Protein AF-A0A7C3M4R8-F1 (afdb_monomer_lite)

pLDDT: mean 96.0, std 2.29, range [84.12, 98.12]

Secondary structure (DSSP, 8-state):
-HHHHHHTT---SSHHHHHHHTTPPP---PPPTT-----SHHHHHHHHHHHHHTT-

Sequence (56 aa):
AYEKAYQDRFYGTDDSSLVERLGYRVKVIEGEYTNLKITTREDLLLARRYLELLGL

Radius of gyration: 16.69 Å; chains: 1; bounding box: 30×25×42 Å

Structure (mmCIF, N/CA/C/O backbone):
data_AF-A0A7C3M4R8-F1
#
_entry.id   AF-A0A7C3M4R8-F1
#
loop_
_atom_site.group_PDB
_atom_site.id
_atom_site.type_symbol
_atom_site.label_atom_id
_atom_site.label_alt_id
_atom_site.label_comp_id
_atom_site.label_asym_id
_atom_site.label_entity_id
_atom_site.label_seq_id
_atom_site.pdbx_PDB_ins_code
_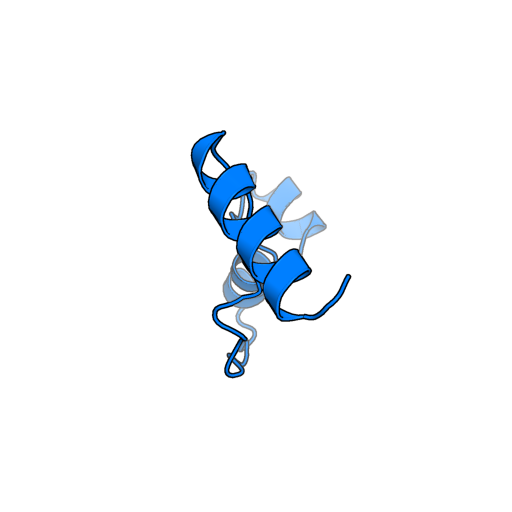atom_site.Cartn_x
_atom_site.Cartn_y
_atom_site.Cartn_z
_atom_site.occupancy
_atom_site.B_iso_or_equiv
_atom_site.auth_seq_id
_atom_site.auth_comp_id
_atom_site.auth_asym_id
_atom_site.auth_atom_id
_atom_site.pdbx_PDB_model_num
ATOM 1 N N . ALA A 1 1 ? -17.474 2.738 6.210 1.00 93.94 1 ALA A N 1
ATOM 2 C CA . ALA A 1 1 ? -16.037 2.717 6.561 1.00 93.94 1 ALA A CA 1
ATOM 3 C C . ALA A 1 1 ? -15.455 4.130 6.580 1.00 93.94 1 ALA A C 1
ATOM 5 O O . ALA A 1 1 ? -15.112 4.606 7.653 1.00 93.94 1 ALA A O 1
ATOM 6 N N . TYR A 1 2 ? -15.457 4.836 5.445 1.00 96.31 2 TYR A N 1
ATOM 7 C CA . TYR A 1 2 ? -14.935 6.204 5.315 1.00 96.31 2 TYR A CA 1
ATOM 8 C C . TYR A 1 2 ? -15.502 7.232 6.304 1.00 96.31 2 TYR A C 1
ATOM 10 O O . TYR A 1 2 ? -14.733 7.906 6.981 1.00 96.31 2 TYR A O 1
ATOM 18 N N . GLU A 1 3 ? -16.827 7.326 6.443 1.00 97.50 3 GLU A N 1
ATOM 19 C CA . GLU A 1 3 ? -17.455 8.290 7.362 1.00 97.50 3 GLU A CA 1
ATOM 20 C C . GLU A 1 3 ? -17.014 8.074 8.818 1.00 97.50 3 GLU A C 1
ATOM 22 O O . GLU A 1 3 ? -16.628 9.017 9.505 1.00 97.50 3 GLU A O 1
ATOM 27 N N . LYS A 1 4 ? -16.986 6.813 9.267 1.00 97.06 4 LYS A N 1
ATOM 28 C CA . LYS A 1 4 ? -16.524 6.453 10.611 1.00 97.06 4 LYS A CA 1
ATOM 29 C C . LYS A 1 4 ? -15.043 6.787 10.813 1.00 97.06 4 LYS A C 1
ATOM 31 O O . LYS A 1 4 ? -14.680 7.312 11.858 1.00 97.06 4 LYS A O 1
ATOM 36 N N . ALA A 1 5 ? -14.200 6.534 9.810 1.00 97.25 5 ALA A N 1
ATOM 37 C CA . ALA A 1 5 ? -12.788 6.905 9.851 1.00 97.25 5 ALA A CA 1
ATOM 38 C C . ALA A 1 5 ? -12.602 8.428 9.968 1.00 97.25 5 ALA A C 1
ATOM 40 O O . ALA A 1 5 ? -11.824 8.884 10.801 1.00 97.25 5 ALA A O 1
ATOM 41 N N . TYR A 1 6 ? -13.381 9.214 9.217 1.00 97.19 6 TYR A N 1
ATOM 42 C CA . TYR A 1 6 ? -13.363 10.675 9.296 1.00 97.19 6 TYR A CA 1
ATOM 43 C C . TYR A 1 6 ? -13.792 11.190 10.680 1.00 97.19 6 TYR A C 1
ATOM 45 O O . TYR A 1 6 ? -13.087 12.001 11.282 1.00 97.19 6 TYR A O 1
ATOM 53 N N . GLN A 1 7 ? -14.904 10.677 11.220 1.00 97.94 7 GLN A N 1
ATOM 54 C CA . GLN A 1 7 ? -15.399 11.023 12.561 1.00 97.94 7 GLN A CA 1
ATOM 55 C C . GLN A 1 7 ? -14.379 10.685 13.659 1.00 97.94 7 GLN A C 1
ATOM 57 O O . GLN A 1 7 ? -14.162 11.478 14.574 1.00 97.94 7 GLN A O 1
ATOM 62 N N . ASP A 1 8 ? -13.711 9.538 13.535 1.00 97.44 8 ASP A N 1
ATOM 63 C CA . ASP A 1 8 ? -12.704 9.062 14.486 1.00 97.44 8 ASP A CA 1
ATOM 64 C C . ASP A 1 8 ? -11.316 9.707 14.275 1.00 97.44 8 ASP A C 1
ATOM 66 O O . ASP A 1 8 ? -10.376 9.373 14.997 1.00 97.44 8 ASP A O 1
ATOM 70 N N . ARG A 1 9 ? -11.161 10.606 13.287 1.00 96.44 9 ARG A N 1
ATOM 71 C CA . ARG A 1 9 ? -9.870 11.180 12.846 1.00 96.44 9 ARG A CA 1
ATOM 72 C C . ARG A 1 9 ? -8.812 10.115 12.538 1.00 96.44 9 ARG A C 1
ATOM 74 O O . ARG A 1 9 ? -7.623 10.297 12.797 1.00 96.44 9 ARG A O 1
ATOM 81 N N . PHE A 1 10 ? -9.260 8.997 11.987 1.00 96.69 10 PHE A N 1
ATOM 82 C CA . PHE A 1 10 ? -8.423 7.888 11.568 1.00 96.69 10 PHE A CA 1
ATOM 83 C C . PHE A 1 10 ? -8.136 7.976 10.068 1.00 96.69 10 PHE A C 1
ATOM 85 O O . PHE A 1 10 ? -9.055 8.108 9.261 1.00 96.69 10 PHE A O 1
ATOM 92 N N . TYR A 1 11 ? -6.864 7.840 9.697 1.00 94.12 11 TYR A N 1
ATOM 93 C CA . TYR A 1 11 ? -6.425 7.799 8.305 1.00 94.12 11 TYR A CA 1
ATOM 94 C C . TYR A 1 11 ? -5.887 6.404 7.996 1.00 94.12 11 TYR A C 1
ATOM 96 O O . TYR A 1 11 ? -4.797 6.043 8.435 1.00 94.12 11 TYR A O 1
ATOM 104 N N . GLY A 1 12 ? -6.682 5.618 7.271 1.00 94.44 12 GLY A N 1
ATOM 105 C CA . GLY A 1 12 ? -6.236 4.341 6.719 1.00 94.44 12 GLY A CA 1
ATOM 106 C C . GLY A 1 12 ? -5.333 4.551 5.507 1.00 94.44 12 GLY A C 1
ATOM 107 O O . GLY A 1 12 ? -5.448 5.552 4.799 1.00 94.44 12 GLY A O 1
ATOM 108 N N . THR A 1 13 ? -4.435 3.602 5.270 1.00 94.88 13 THR A N 1
ATOM 109 C CA . THR A 1 13 ? -3.542 3.587 4.098 1.00 94.88 13 THR A CA 1
ATOM 110 C C . THR A 1 13 ? -4.212 3.029 2.849 1.00 94.88 13 THR A C 1
ATOM 112 O O . THR A 1 13 ? -3.777 3.306 1.732 1.00 94.88 13 THR A O 1
ATOM 115 N N . ASP A 1 14 ? -5.262 2.243 3.054 1.00 96.50 14 ASP A N 1
ATOM 116 C CA . ASP A 1 14 ? -6.040 1.545 2.043 1.00 96.50 14 ASP A CA 1
ATOM 117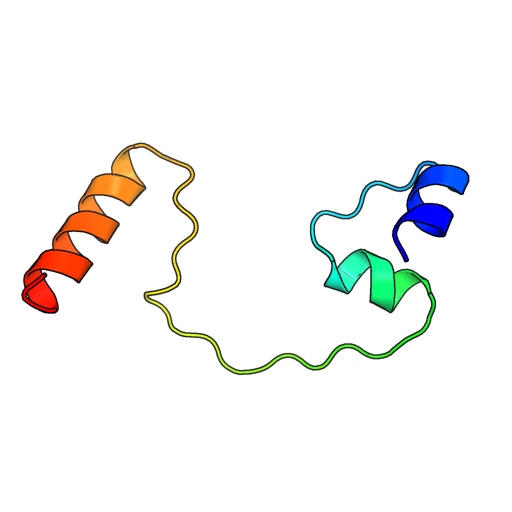 C C . ASP A 1 14 ? -7.447 1.252 2.585 1.00 96.50 14 ASP A C 1
ATOM 119 O O . ASP A 1 14 ? -7.704 1.299 3.793 1.00 96.50 14 ASP A O 1
ATOM 123 N N . ASP A 1 15 ? -8.359 0.920 1.685 1.00 97.12 15 ASP A N 1
ATOM 124 C CA . ASP A 1 15 ? -9.763 0.666 1.991 1.00 97.12 15 ASP A CA 1
ATOM 125 C C . ASP A 1 15 ? -9.964 -0.544 2.908 1.00 97.12 15 ASP A C 1
ATOM 127 O O . ASP A 1 15 ? -10.865 -0.534 3.753 1.00 97.12 15 ASP A O 1
ATOM 131 N N . SER A 1 16 ? -9.118 -1.570 2.774 1.00 97.75 16 SER A N 1
ATOM 132 C CA . SER A 1 16 ? -9.211 -2.791 3.577 1.00 97.75 16 SER A CA 1
ATOM 133 C C . SER A 1 16 ? -9.004 -2.462 5.049 1.00 97.75 16 SER A C 1
ATOM 135 O O . SER A 1 16 ? -9.831 -2.849 5.873 1.00 97.75 16 SER A O 1
ATOM 137 N N . SER A 1 17 ? -8.009 -1.630 5.368 1.00 97.12 17 SER A N 1
ATOM 138 C CA . SER A 1 17 ? -7.749 -1.171 6.738 1.00 97.12 17 SER A CA 1
ATOM 139 C C . SER A 1 17 ? -8.955 -0.455 7.372 1.00 97.12 17 SER A C 1
ATOM 141 O O . SER A 1 17 ? -9.227 -0.602 8.568 1.00 97.12 17 SER A O 1
ATOM 143 N N . LEU A 1 18 ? -9.735 0.290 6.575 1.00 97.88 18 LEU A N 1
ATOM 144 C CA . LEU A 1 18 ? -10.943 0.972 7.049 1.00 97.88 18 LEU A CA 1
ATOM 145 C C . LEU A 1 18 ? -12.073 -0.019 7.351 1.00 97.88 18 LEU A C 1
ATOM 147 O O . LEU A 1 18 ? -12.859 0.200 8.275 1.00 97.88 18 LEU A O 1
ATOM 151 N N . VAL A 1 19 ? -12.184 -1.081 6.553 1.00 97.81 19 VAL A N 1
ATOM 152 C CA . VAL A 1 19 ? -13.201 -2.131 6.697 1.00 97.81 19 VAL A CA 1
ATOM 153 C C . VAL A 1 19 ? -12.870 -3.055 7.869 1.00 97.81 19 VAL A C 1
ATOM 155 O O . VAL A 1 19 ? -13.748 -3.338 8.685 1.00 97.81 19 VAL A O 1
ATOM 158 N N . GLU A 1 20 ? -11.607 -3.453 8.013 1.00 97.62 20 GLU A N 1
ATOM 159 C CA . GLU A 1 20 ? -11.122 -4.280 9.124 1.00 97.62 20 GLU A CA 1
ATOM 160 C C . GLU A 1 20 ? -11.310 -3.590 10.475 1.00 97.62 20 GLU A C 1
ATOM 162 O O . GLU A 1 20 ? -11.773 -4.209 11.434 1.00 97.62 20 GLU A O 1
ATOM 167 N N . ARG A 1 21 ? -11.050 -2.276 10.549 1.00 95.75 21 ARG A N 1
ATOM 168 C CA . ARG A 1 21 ? -11.273 -1.469 11.761 1.00 95.75 21 ARG A CA 1
ATOM 169 C C . ARG A 1 21 ? -12.728 -1.499 12.243 1.00 95.75 21 ARG A C 1
ATOM 171 O O . ARG A 1 21 ? -12.977 -1.346 13.437 1.00 95.75 21 ARG A O 1
ATOM 178 N N . LEU A 1 22 ? -13.690 -1.694 11.341 1.00 96.81 22 LEU A N 1
ATOM 179 C CA . LEU A 1 22 ? -15.107 -1.842 11.688 1.00 96.81 22 LEU A CA 1
ATOM 180 C C . LEU A 1 22 ? -15.474 -3.259 12.173 1.00 96.81 22 LEU A C 1
ATOM 182 O O . LEU A 1 22 ? -16.644 -3.515 12.448 1.00 96.81 22 LEU A O 1
ATOM 186 N N . GLY A 1 23 ? -14.504 -4.172 12.280 1.00 97.31 23 GLY A N 1
ATOM 187 C CA . GLY A 1 23 ? -14.697 -5.553 12.726 1.00 97.31 23 GLY A CA 1
ATOM 188 C C . GLY A 1 23 ? -15.092 -6.530 11.615 1.00 97.31 23 GLY A C 1
ATOM 189 O O . GLY A 1 23 ? -15.378 -7.694 11.899 1.00 97.31 23 GLY A O 1
ATOM 190 N N . TYR A 1 24 ? -15.110 -6.088 10.355 1.00 98.06 24 TYR A N 1
ATOM 191 C CA . TYR A 1 24 ? -15.386 -6.964 9.218 1.00 98.06 24 TYR A CA 1
ATOM 192 C C . TYR A 1 24 ? -14.129 -7.713 8.776 1.00 98.06 24 TYR A C 1
ATOM 194 O O . TYR A 1 24 ? -13.009 -7.230 8.913 1.00 98.06 24 TYR A O 1
ATOM 202 N N . ARG A 1 25 ? -14.322 -8.903 8.202 1.00 97.75 25 ARG A N 1
ATOM 203 C CA . ARG A 1 25 ? -13.230 -9.686 7.616 1.00 97.75 25 ARG A CA 1
ATOM 204 C C . ARG A 1 25 ? -13.010 -9.272 6.165 1.00 97.75 25 ARG A C 1
ATOM 206 O O . ARG A 1 25 ? -13.956 -9.296 5.380 1.00 97.75 25 ARG A O 1
ATOM 213 N N . VAL A 1 26 ? -11.765 -8.975 5.809 1.00 97.94 26 VAL A N 1
ATOM 214 C CA . VAL A 1 26 ? -11.329 -8.804 4.418 1.00 97.94 26 VAL A CA 1
ATOM 215 C C . VAL A 1 26 ? -10.690 -10.103 3.931 1.00 97.94 26 VAL A C 1
ATOM 217 O O . VAL A 1 26 ? -10.038 -10.819 4.691 1.00 97.94 26 VAL A O 1
ATOM 220 N N . LYS A 1 27 ? -10.912 -10.442 2.658 1.00 98.06 27 LYS A N 1
ATOM 221 C CA . LYS A 1 27 ? -10.285 -11.593 2.007 1.00 98.06 27 LYS A CA 1
ATOM 222 C C . LYS A 1 27 ? -9.180 -11.103 1.079 1.00 98.06 27 LYS A C 1
ATOM 224 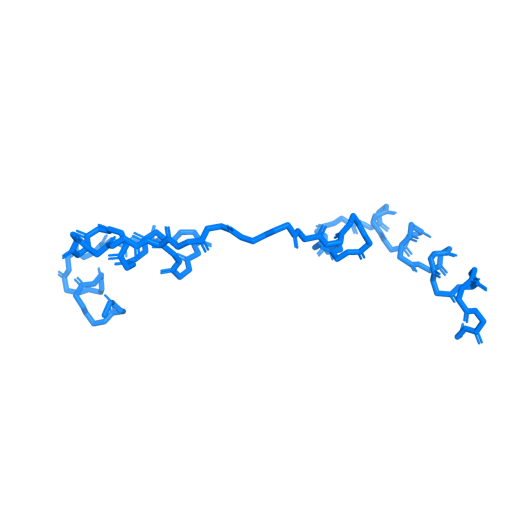O O . LYS A 1 27 ? -9.452 -10.331 0.166 1.00 98.06 27 LYS A O 1
ATOM 229 N N . VAL A 1 28 ? -7.967 -11.603 1.285 1.00 97.00 28 VAL A N 1
ATOM 230 C CA . VAL A 1 28 ? -6.846 -11.406 0.359 1.00 97.00 28 VAL A CA 1
ATOM 231 C C . VAL A 1 28 ? -6.959 -12.422 -0.777 1.00 97.00 28 VAL A C 1
ATOM 233 O O . VAL A 1 28 ? -7.238 -13.600 -0.536 1.00 97.00 28 VAL A O 1
A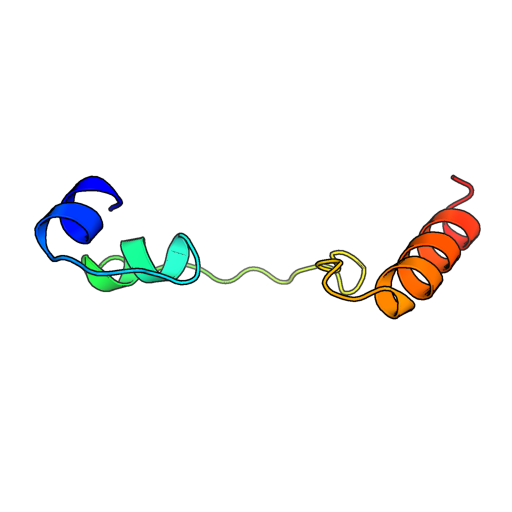TOM 236 N N . ILE A 1 29 ? -6.776 -11.954 -2.008 1.00 97.62 29 ILE A N 1
ATOM 237 C CA . ILE A 1 29 ? -6.725 -12.770 -3.224 1.00 97.62 29 ILE A CA 1
ATOM 238 C C . ILE A 1 29 ? -5.342 -12.585 -3.840 1.00 97.62 29 ILE A C 1
ATOM 240 O O . ILE A 1 29 ? -4.786 -11.490 -3.758 1.00 97.62 29 ILE A O 1
ATOM 244 N N . GLU A 1 30 ? -4.803 -13.650 -4.432 1.00 98.00 30 GLU A N 1
ATOM 245 C CA . GLU A 1 30 ? -3.518 -13.594 -5.129 1.00 98.00 30 GLU A CA 1
ATOM 246 C C . GLU A 1 30 ? -3.563 -12.522 -6.222 1.00 98.00 30 GLU A C 1
ATOM 248 O O . GLU A 1 30 ? -4.480 -12.499 -7.048 1.00 98.00 30 GLU A O 1
ATOM 253 N N . GLY A 1 31 ? -2.601 -11.604 -6.169 1.00 96.00 31 GLY A N 1
ATOM 254 C CA . GLY A 1 31 ? -2.458 -10.522 -7.131 1.00 96.00 31 GLY A CA 1
ATOM 255 C C . GLY A 1 31 ? -1.400 -10.835 -8.181 1.00 96.00 31 GLY A C 1
ATOM 256 O O . GLY A 1 31 ? -0.602 -11.755 -8.039 1.00 96.00 31 GLY A O 1
ATOM 257 N N . GLU A 1 32 ? -1.365 -10.018 -9.225 1.00 94.69 32 GLU A N 1
ATOM 258 C CA . GLU A 1 32 ? -0.316 -10.088 -10.238 1.00 94.69 32 GLU A CA 1
ATOM 259 C C . GLU A 1 32 ? 0.910 -9.283 -9.799 1.00 94.69 32 GLU A C 1
ATOM 261 O O . GLU A 1 32 ? 0.787 -8.119 -9.410 1.00 94.69 3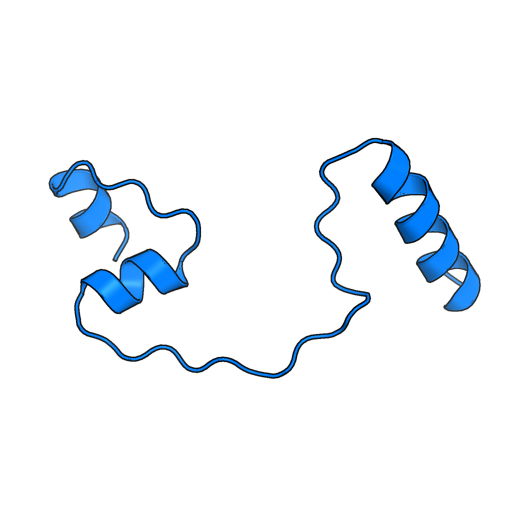2 GLU A O 1
ATOM 266 N N . TYR A 1 33 ? 2.108 -9.855 -9.947 1.00 91.31 33 TYR A N 1
ATOM 267 C CA . TYR A 1 33 ? 3.369 -9.139 -9.693 1.00 91.31 33 TYR A CA 1
ATOM 268 C C . TYR A 1 33 ? 3.536 -7.893 -10.575 1.00 91.31 33 TYR A C 1
ATOM 270 O O . TYR A 1 33 ? 4.238 -6.954 -10.206 1.00 91.31 33 TYR A O 1
ATOM 278 N N . THR A 1 34 ? 2.888 -7.874 -11.740 1.00 92.69 34 THR A N 1
ATOM 279 C CA . THR A 1 34 ? 2.912 -6.756 -12.689 1.00 92.69 34 THR A CA 1
ATOM 280 C C . THR A 1 34 ? 1.935 -5.633 -12.330 1.00 92.69 34 THR A C 1
ATOM 282 O O . THR A 1 34 ? 2.012 -4.563 -12.933 1.00 92.69 34 THR A O 1
ATOM 285 N N . ASN A 1 35 ? 1.060 -5.815 -11.329 1.00 93.69 35 ASN A N 1
ATOM 286 C CA . ASN A 1 35 ? 0.173 -4.770 -10.807 1.00 93.69 35 ASN A CA 1
ATOM 287 C C . ASN A 1 35 ? 0.938 -3.807 -9.878 1.00 93.69 35 ASN A C 1
ATOM 289 O O . ASN A 1 35 ? 0.680 -3.698 -8.677 1.00 93.69 35 ASN A O 1
ATOM 293 N N . LEU A 1 36 ? 1.948 -3.150 -10.440 1.00 94.25 36 LEU A N 1
ATOM 294 C CA . LEU A 1 36 ? 2.874 -2.301 -9.711 1.00 94.25 36 LEU A CA 1
ATOM 295 C C . LEU A 1 36 ? 2.264 -0.919 -9.448 1.00 94.25 36 LEU A C 1
ATOM 297 O O . LEU A 1 36 ? 1.805 -0.232 -10.363 1.00 94.25 36 LEU A O 1
ATOM 301 N N . LYS A 1 37 ? 2.362 -0.446 -8.204 1.00 96.06 37 LYS A N 1
ATOM 302 C CA . LYS A 1 37 ? 2.145 0.968 -7.884 1.00 96.06 37 LYS A CA 1
ATOM 303 C C . LYS A 1 37 ? 3.393 1.769 -8.264 1.00 96.06 37 LYS A C 1
ATOM 305 O O . LYS A 1 37 ? 4.426 1.632 -7.620 1.00 96.06 37 LYS A O 1
ATOM 310 N N . ILE A 1 38 ? 3.285 2.634 -9.271 1.00 97.31 38 ILE A N 1
ATOM 311 C CA . ILE A 1 38 ? 4.363 3.557 -9.656 1.00 97.31 38 ILE A CA 1
ATOM 312 C C . ILE A 1 38 ? 4.456 4.666 -8.600 1.00 97.31 38 ILE A C 1
ATOM 314 O O . ILE A 1 38 ? 3.537 5.470 -8.445 1.00 97.31 38 ILE A O 1
ATOM 318 N N . THR A 1 39 ? 5.558 4.701 -7.859 1.00 97.38 39 THR A N 1
ATOM 319 C CA . THR A 1 39 ? 5.815 5.667 -6.776 1.00 97.38 39 THR A CA 1
ATOM 320 C C . THR A 1 39 ? 7.122 6.434 -6.952 1.00 97.38 39 THR A C 1
ATOM 322 O O . THR A 1 39 ? 7.296 7.496 -6.354 1.00 97.38 39 THR A O 1
ATOM 325 N N . THR A 1 40 ? 8.014 5.933 -7.803 1.00 98.12 40 THR A N 1
ATOM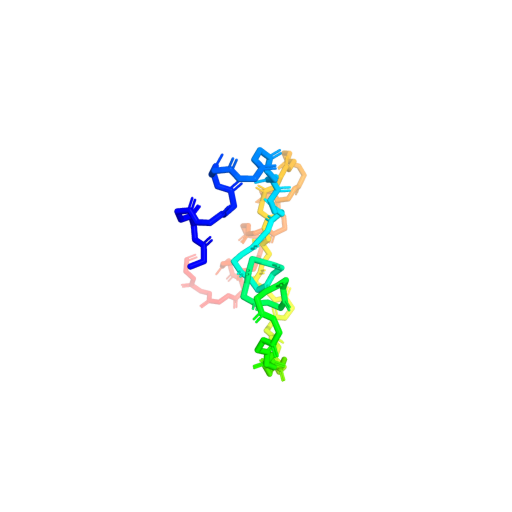 326 C CA . THR A 1 40 ? 9.318 6.515 -8.121 1.00 98.12 40 THR A CA 1
ATOM 327 C C . THR A 1 40 ? 9.490 6.683 -9.630 1.00 98.12 40 THR A C 1
ATOM 329 O O . THR A 1 40 ? 8.666 6.236 -10.432 1.00 98.12 40 THR A O 1
ATOM 332 N N . ARG A 1 41 ? 10.562 7.365 -10.047 1.00 97.38 41 ARG A N 1
ATOM 333 C CA . ARG A 1 41 ? 10.870 7.510 -11.477 1.00 97.38 41 ARG A CA 1
ATOM 334 C C . ARG A 1 41 ? 11.405 6.206 -12.058 1.00 97.38 41 ARG A C 1
ATOM 336 O O . ARG A 1 41 ? 11.159 5.909 -13.221 1.00 97.38 41 ARG A O 1
ATOM 343 N N . GLU A 1 42 ? 12.108 5.434 -11.247 1.00 97.12 42 GLU A N 1
ATOM 344 C CA . GLU A 1 42 ? 12.681 4.140 -11.584 1.00 97.12 42 GLU A CA 1
ATOM 345 C C . GLU A 1 42 ? 11.577 3.118 -11.898 1.00 97.12 42 GLU A C 1
ATOM 347 O O . GLU A 1 42 ? 11.709 2.353 -12.854 1.00 97.12 42 GLU A O 1
ATOM 352 N N . ASP A 1 43 ? 10.437 3.188 -11.198 1.00 97.25 43 ASP A N 1
ATOM 353 C CA . ASP A 1 43 ? 9.257 2.351 -11.467 1.00 97.25 43 ASP A CA 1
ATOM 354 C C . ASP A 1 43 ? 8.738 2.513 -12.909 1.00 97.25 43 ASP A C 1
ATOM 356 O O . ASP A 1 43 ? 8.238 1.556 -13.503 1.00 97.25 43 ASP A O 1
ATOM 360 N N . LEU A 1 44 ? 8.894 3.697 -13.520 1.00 97.31 44 LEU A N 1
ATOM 361 C CA . LEU A 1 44 ? 8.474 3.940 -14.908 1.00 97.31 44 LEU A CA 1
ATOM 362 C C . LEU A 1 44 ? 9.281 3.116 -15.913 1.00 97.31 44 LEU A C 1
ATOM 364 O O . LEU A 1 44 ? 8.748 2.729 -16.954 1.00 97.31 44 LEU A O 1
ATOM 368 N N . LEU A 1 45 ? 10.560 2.857 -15.625 1.00 96.44 45 LEU A N 1
ATOM 369 C CA . LEU A 1 45 ? 11.399 2.022 -16.482 1.00 96.44 45 LEU A CA 1
ATOM 370 C C . LEU A 1 45 ? 10.873 0.588 -16.472 1.00 96.44 45 LEU A C 1
ATOM 372 O O . LEU A 1 45 ? 10.696 -0.001 -17.536 1.00 96.44 45 LEU A O 1
ATOM 376 N N . LEU A 1 46 ? 10.561 0.061 -15.287 1.00 95.06 46 LEU A N 1
ATOM 377 C CA . LEU A 1 46 ? 10.014 -1.282 -15.125 1.00 95.06 46 LEU A CA 1
ATOM 378 C C . LEU A 1 46 ? 8.629 -1.412 -15.779 1.00 95.06 46 LEU A C 1
ATOM 380 O O . LEU A 1 46 ? 8.410 -2.333 -16.564 1.00 95.06 46 LEU A O 1
ATOM 384 N N . ALA A 1 47 ? 7.729 -0.455 -15.535 1.00 95.94 47 ALA A N 1
ATOM 385 C CA . ALA A 1 47 ? 6.395 -0.438 -16.134 1.00 95.94 47 ALA A CA 1
ATOM 386 C C . ALA A 1 47 ? 6.450 -0.415 -17.670 1.00 95.94 47 ALA A C 1
ATOM 388 O O . ALA A 1 47 ? 5.746 -1.182 -18.326 1.00 95.94 47 ALA A O 1
ATOM 389 N N . ARG A 1 48 ? 7.335 0.405 -18.258 1.00 96.00 48 ARG A N 1
ATOM 390 C CA . ARG A 1 48 ? 7.533 0.446 -19.715 1.00 96.00 48 ARG A CA 1
ATOM 391 C C . ARG A 1 48 ? 8.012 -0.897 -20.259 1.00 96.00 48 ARG A C 1
ATOM 393 O O . ARG A 1 48 ? 7.479 -1.357 -21.261 1.00 96.00 48 ARG A O 1
ATOM 400 N N . ARG A 1 49 ? 8.979 -1.541 -19.596 1.00 95.75 49 ARG A N 1
ATOM 401 C CA . ARG A 1 49 ? 9.458 -2.868 -20.013 1.00 95.75 49 ARG A CA 1
ATOM 402 C C . ARG A 1 49 ? 8.361 -3.923 -19.960 1.00 95.75 49 ARG A C 1
ATOM 404 O O . ARG A 1 49 ? 8.294 -4.748 -20.863 1.00 95.75 49 ARG A O 1
ATOM 411 N N . TYR A 1 50 ? 7.491 -3.889 -18.951 1.00 95.38 50 TYR A N 1
ATOM 412 C CA . TYR A 1 50 ? 6.354 -4.807 -18.899 1.00 95.38 50 TYR A CA 1
ATOM 413 C C . TYR A 1 50 ? 5.384 -4.600 -20.064 1.00 95.38 50 TYR A C 1
ATOM 415 O O . TYR A 1 50 ? 4.963 -5.585 -20.661 1.00 95.38 50 TYR A O 1
ATOM 423 N N . LEU A 1 51 ? 5.076 -3.353 -20.430 1.00 94.38 51 LEU A N 1
ATOM 424 C CA . LEU A 1 51 ? 4.220 -3.069 -21.588 1.00 94.38 51 LEU A CA 1
ATOM 425 C C . LEU A 1 51 ? 4.849 -3.551 -22.904 1.00 94.38 51 LEU A C 1
ATOM 427 O O . LEU A 1 51 ? 4.182 -4.242 -23.669 1.00 94.38 51 LEU A O 1
ATOM 431 N N . GLU A 1 52 ? 6.146 -3.299 -23.112 1.00 95.81 52 GLU A N 1
ATOM 432 C CA . GLU A 1 52 ? 6.885 -3.781 -24.291 1.00 95.81 52 GLU A CA 1
ATOM 433 C C . GLU A 1 52 ? 6.836 -5.316 -24.414 1.00 95.81 52 GLU A C 1
ATOM 435 O O . GLU A 1 52 ? 6.606 -5.845 -25.500 1.00 95.81 52 GLU A O 1
ATOM 440 N N . LEU A 1 53 ? 7.012 -6.043 -23.302 1.00 93.44 53 LEU A N 1
ATOM 441 C CA . LEU A 1 53 ? 6.922 -7.511 -23.273 1.00 93.44 53 LEU A CA 1
ATOM 442 C C . LEU A 1 53 ? 5.509 -8.030 -23.580 1.00 93.44 53 LEU A C 1
ATOM 444 O O . LEU A 1 53 ? 5.368 -9.138 -24.095 1.00 93.44 53 LEU A O 1
ATOM 448 N N . LEU A 1 54 ? 4.478 -7.240 -23.272 1.00 92.62 54 LEU A N 1
ATOM 449 C CA . LEU A 1 54 ? 3.080 -7.537 -23.591 1.00 92.62 54 LEU A CA 1
ATOM 450 C C . LEU A 1 54 ? 2.690 -7.121 -25.020 1.00 92.62 54 LEU A C 1
ATOM 452 O O . LEU A 1 54 ? 1.579 -7.426 -25.451 1.00 92.62 54 LEU A O 1
ATOM 456 N N . GLY A 1 55 ? 3.586 -6.460 -25.761 1.00 93.38 55 GLY A N 1
ATOM 457 C CA . GLY A 1 55 ? 3.328 -5.975 -27.118 1.00 93.38 55 GLY A CA 1
ATOM 458 C C . GLY A 1 55 ? 2.402 -4.757 -27.180 1.00 93.38 55 GLY A C 1
ATOM 459 O O . GLY A 1 55 ? 1.732 -4.568 -28.197 1.00 93.38 55 GLY A O 1
ATOM 460 N N . LEU A 1 56 ? 2.342 -3.972 -26.099 1.00 84.12 56 LEU A N 1
ATOM 461 C CA . LEU A 1 56 ? 1.555 -2.739 -25.978 1.00 84.12 56 LEU A CA 1
ATOM 462 C C . LEU A 1 56 ? 2.406 -1.483 -26.196 1.00 84.12 56 LEU A C 1
ATOM 464 O O . LEU A 1 56 ? 3.608 -1.499 -25.844 1.00 84.12 56 LEU A O 1
#

Foldseek 3Di:
DVVVCVVVVHDDPDPCVVQVVVVDDDDDDDDDPLPDDPDDPVVVVVVVVVCVVVVD